Protein AF-A0A528L631-F1 (afdb_monomer_lite)

Sequence (44 aa):
MFEPVLLRNMDVPDGHLLSSYEAGGGYQALAKALRQYTPDEIID

pLDDT: mean 95.57, std 3.54, range [79.88, 98.56]

Radius of gyration: 13.56 Å; chains: 1; bounding box: 24×29×32 Å

Secondary structure (DSSP, 8-state):
----SSGGGTTSTTTTSHHHHHHTTTTHHHHHHHHH--HHHHH-

Structure (mmCIF, N/CA/C/O backbone):
data_AF-A0A528L631-F1
#
_entry.id   AF-A0A528L631-F1
#
loop_
_atom_site.group_PDB
_atom_site.id
_atom_site.type_symbol
_atom_site.label_atom_id
_atom_site.label_alt_id
_atom_site.label_comp_id
_atom_site.label_asym_id
_atom_site.label_entity_id
_atom_site.label_seq_id
_atom_site.pdbx_PDB_ins_code
_atom_site.Cartn_x
_atom_site.Cartn_y
_atom_site.Cartn_z
_atom_site.occupancy
_atom_site.B_iso_or_equiv
_atom_site.auth_seq_id
_atom_site.auth_comp_id
_atom_site.auth_asym_id
_atom_site.auth_atom_id
_atom_site.pdbx_PDB_model_num
ATOM 1 N N . MET A 1 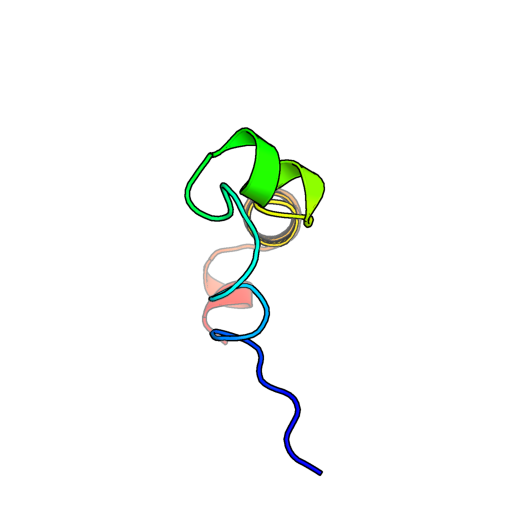1 ? -2.736 -21.963 -8.222 1.00 79.88 1 MET A N 1
ATOM 2 C CA . MET A 1 1 ? -1.741 -21.230 -9.035 1.00 79.88 1 MET A CA 1
ATOM 3 C C . MET A 1 1 ? -1.211 -20.096 -8.170 1.00 79.88 1 MET A C 1
ATOM 5 O O . MET A 1 1 ? -2.006 -19.540 -7.425 1.00 79.88 1 MET A O 1
ATOM 9 N N . PHE A 1 2 ? 0.094 -19.826 -8.173 1.00 90.00 2 PHE A N 1
ATOM 10 C CA . PHE A 1 2 ? 0.687 -18.756 -7.363 1.00 90.00 2 PHE A CA 1
ATOM 11 C C . PHE A 1 2 ? 0.613 -17.428 -8.120 1.00 90.00 2 PHE A C 1
ATOM 13 O O . PHE A 1 2 ? 1.054 -17.366 -9.265 1.00 90.00 2 PHE A O 1
ATOM 20 N N . GLU A 1 3 ? 0.074 -16.391 -7.483 1.00 92.06 3 GLU A N 1
ATOM 21 C CA . GLU A 1 3 ? 0.093 -15.023 -8.000 1.00 92.06 3 GLU A CA 1
ATOM 22 C C . GLU A 1 3 ? 1.055 -14.192 -7.135 1.00 92.06 3 GLU A C 1
ATOM 24 O O . GLU A 1 3 ? 0.781 -13.979 -5.948 1.00 92.06 3 GLU A O 1
ATOM 29 N N . PRO A 1 4 ? 2.211 -13.756 -7.668 1.00 91.44 4 PRO A N 1
ATOM 30 C CA . PRO A 1 4 ? 3.154 -12.971 -6.888 1.00 91.44 4 PRO A CA 1
ATOM 31 C C . PRO A 1 4 ? 2.529 -11.617 -6.558 1.00 91.44 4 PRO A C 1
ATOM 33 O O . PRO A 1 4 ? 2.191 -10.850 -7.450 1.00 91.44 4 PRO A O 1
ATOM 36 N N . VAL A 1 5 ? 2.390 -11.295 -5.271 1.00 93.12 5 VAL A N 1
ATOM 37 C CA . VAL A 1 5 ? 1.922 -9.966 -4.848 1.00 93.12 5 VAL A CA 1
ATOM 38 C C . VAL A 1 5 ? 3.092 -9.008 -4.685 1.00 93.12 5 VAL A C 1
ATOM 40 O O . VAL A 1 5 ? 3.066 -7.937 -5.274 1.00 93.12 5 VAL A O 1
ATOM 43 N N . LEU A 1 6 ? 4.132 -9.399 -3.946 1.00 93.94 6 LEU A N 1
ATOM 44 C CA . LEU A 1 6 ? 5.274 -8.524 -3.653 1.00 93.94 6 LEU A CA 1
ATOM 45 C C . LEU A 1 6 ? 6.205 -8.347 -4.856 1.00 93.94 6 LEU A C 1
ATOM 47 O O . LEU A 1 6 ? 6.623 -7.238 -5.163 1.00 93.94 6 LEU A O 1
ATOM 51 N N . LEU A 1 7 ? 6.496 -9.437 -5.569 1.00 94.81 7 LEU A N 1
ATOM 52 C CA . LEU A 1 7 ? 7.435 -9.425 -6.695 1.00 94.81 7 LEU A CA 1
ATOM 53 C C . LEU A 1 7 ? 6.775 -9.078 -8.035 1.00 94.81 7 LEU A C 1
ATOM 55 O O . LEU A 1 7 ? 7.452 -9.093 -9.057 1.00 94.81 7 LEU A O 1
ATOM 59 N N . ARG A 1 8 ? 5.475 -8.738 -8.046 1.00 93.12 8 ARG A N 1
ATOM 60 C CA . ARG A 1 8 ? 4.719 -8.459 -9.282 1.00 93.12 8 ARG A CA 1
ATOM 61 C C . ARG A 1 8 ? 5.362 -7.395 -10.171 1.00 93.12 8 ARG A C 1
ATOM 63 O O . ARG A 1 8 ? 5.247 -7.474 -11.384 1.00 93.12 8 ARG A O 1
ATOM 70 N N . ASN A 1 9 ? 6.024 -6.415 -9.554 1.00 94.31 9 ASN A N 1
ATOM 71 C CA . ASN A 1 9 ? 6.562 -5.237 -10.230 1.00 94.31 9 ASN A CA 1
ATOM 72 C C . ASN A 1 9 ? 8.099 -5.216 -10.256 1.00 94.31 9 ASN A C 1
ATOM 74 O O . ASN A 1 9 ? 8.675 -4.178 -10.560 1.00 94.31 9 ASN A O 1
ATOM 78 N N . MET A 1 10 ? 8.770 -6.325 -9.918 1.00 94.38 10 MET A N 1
ATOM 79 C CA . MET A 1 10 ? 10.235 -6.363 -9.795 1.00 94.38 10 MET A CA 1
ATOM 80 C C . MET A 1 10 ? 10.953 -5.973 -11.097 1.00 94.38 10 MET A C 1
ATOM 82 O O . MET A 1 10 ? 11.969 -5.288 -11.045 1.00 94.38 10 MET A O 1
ATOM 86 N N . ASP A 1 11 ? 10.391 -6.357 -12.246 1.00 95.38 11 ASP A N 1
ATOM 87 C CA . ASP A 1 11 ? 10.977 -6.113 -13.570 1.00 95.38 11 ASP A CA 1
ATOM 88 C C . ASP A 1 11 ? 10.354 -4.908 -14.300 1.00 95.38 11 ASP A C 1
ATOM 90 O O . ASP A 1 11 ? 10.624 -4.679 -15.479 1.00 95.38 11 ASP A O 1
ATOM 94 N N . VAL A 1 12 ? 9.497 -4.129 -13.626 1.00 94.19 12 VAL A N 1
ATOM 95 C CA . VAL A 1 12 ? 8.890 -2.927 -14.216 1.00 94.19 12 VAL A CA 1
ATOM 96 C C . VAL A 1 12 ? 9.957 -1.829 -14.305 1.00 94.19 12 VAL A C 1
ATOM 98 O O . VAL A 1 12 ? 10.517 -1.452 -13.268 1.00 94.19 12 VAL A O 1
ATOM 101 N N . PRO A 1 13 ? 10.237 -1.280 -15.506 1.00 95.38 13 PRO A N 1
ATOM 102 C CA . PRO A 1 13 ? 11.142 -0.147 -15.651 1.00 95.38 13 PRO A CA 1
ATOM 103 C C . PRO A 1 13 ? 10.719 0.995 -14.735 1.00 95.38 13 PRO A C 1
ATOM 105 O O . PRO A 1 13 ? 9.532 1.292 -14.614 1.00 95.38 13 PRO A O 1
ATOM 108 N N . ASP A 1 14 ? 11.689 1.604 -14.058 1.00 96.75 14 ASP A N 1
ATOM 109 C CA . ASP A 1 14 ? 11.440 2.698 -13.121 1.00 96.75 14 ASP A CA 1
ATOM 110 C C . ASP A 1 14 ? 10.450 2.359 -11.990 1.00 96.75 14 ASP A C 1
ATOM 112 O O . ASP A 1 14 ? 9.916 3.261 -11.347 1.00 96.75 14 ASP A O 1
ATOM 116 N N . GLY A 1 15 ? 10.211 1.074 -11.693 1.00 95.06 15 GLY A N 1
ATOM 117 C CA . GLY A 1 15 ? 9.269 0.634 -10.654 1.00 95.06 15 GLY A CA 1
ATOM 118 C C . GLY A 1 15 ? 9.632 1.096 -9.236 1.00 95.06 15 GLY A C 1
ATOM 119 O O . GLY A 1 15 ? 8.792 1.078 -8.341 1.00 95.06 15 GLY A O 1
ATOM 120 N N . HIS A 1 16 ? 10.871 1.552 -9.043 1.00 94.62 16 HIS A N 1
ATOM 121 C CA . HIS A 1 16 ? 11.361 2.160 -7.808 1.00 94.62 16 HIS A CA 1
ATOM 122 C C . HIS A 1 16 ? 10.980 3.645 -7.660 1.00 94.62 16 HIS A C 1
ATOM 124 O O . HIS A 1 16 ? 11.120 4.200 -6.57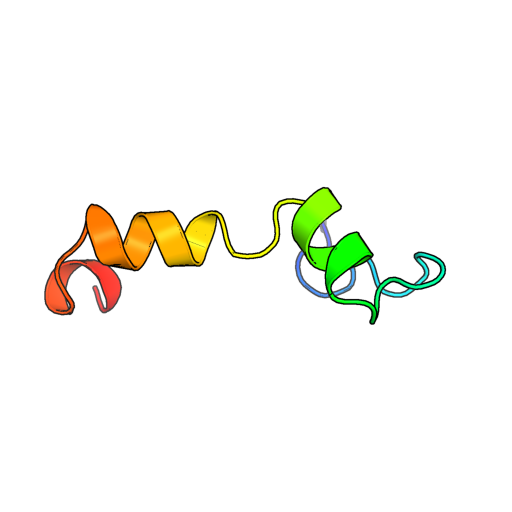1 1.00 94.62 16 HIS A O 1
ATOM 130 N N . LEU A 1 17 ? 10.532 4.307 -8.733 1.00 97.75 17 LEU A N 1
ATOM 131 C CA . LEU A 1 17 ? 10.100 5.700 -8.678 1.00 97.75 17 LEU A CA 1
ATOM 132 C C . LEU A 1 17 ? 8.727 5.817 -8.018 1.00 97.75 17 LEU A C 1
ATOM 134 O O . LEU A 1 17 ? 7.829 5.003 -8.241 1.00 97.75 17 LEU A O 1
ATOM 138 N N . LEU A 1 18 ? 8.541 6.910 -7.275 1.00 97.94 18 LEU A N 1
ATOM 139 C CA . LEU A 1 18 ? 7.271 7.233 -6.628 1.00 97.94 18 LEU A CA 1
ATOM 140 C C . LEU A 1 18 ? 6.124 7.324 -7.643 1.00 97.94 18 LEU A C 1
ATOM 142 O O . LEU A 1 18 ? 5.070 6.740 -7.426 1.00 97.94 18 LEU A O 1
ATOM 146 N N . SER A 1 19 ? 6.361 7.982 -8.780 1.00 97.69 19 SER A N 1
ATOM 147 C CA . SER A 1 19 ? 5.372 8.128 -9.851 1.00 97.69 19 SER A CA 1
ATOM 148 C C . SER A 1 19 ? 4.903 6.785 -10.408 1.00 97.69 19 SER A C 1
ATOM 150 O O . SER A 1 19 ? 3.714 6.599 -10.650 1.00 97.69 19 SER A O 1
ATOM 152 N N . SER A 1 20 ? 5.824 5.836 -10.590 1.00 96.69 20 SER A N 1
ATOM 153 C CA . SER A 1 20 ? 5.509 4.489 -11.073 1.00 96.69 20 SER A CA 1
ATOM 154 C C . SER A 1 20 ? 4.723 3.702 -10.025 1.00 96.69 20 SER A C 1
ATOM 156 O O . SER A 1 20 ? 3.754 3.019 -10.358 1.00 96.69 20 SER A O 1
ATOM 158 N N . TYR A 1 21 ? 5.096 3.840 -8.749 1.00 96.44 21 TYR A N 1
ATOM 159 C CA . TYR A 1 21 ? 4.383 3.216 -7.639 1.00 96.44 21 TYR A CA 1
ATOM 160 C C . TYR A 1 21 ? 2.948 3.744 -7.520 1.00 96.44 21 TYR A C 1
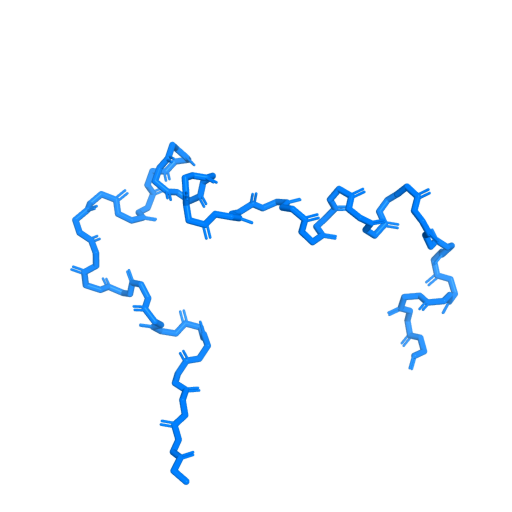ATOM 162 O O . TYR A 1 21 ? 2.008 2.954 -7.468 1.00 96.44 21 TYR A O 1
ATOM 170 N N . GLU A 1 22 ? 2.759 5.064 -7.549 1.00 97.50 22 GLU A N 1
ATOM 171 C CA . GLU A 1 22 ? 1.445 5.714 -7.490 1.00 97.50 22 GLU A CA 1
ATOM 172 C C . GLU A 1 22 ? 0.568 5.369 -8.702 1.00 97.50 22 GLU A C 1
ATOM 174 O O . GLU A 1 22 ? -0.605 5.031 -8.529 1.00 97.50 22 GLU A O 1
ATOM 179 N N . ALA A 1 23 ? 1.132 5.372 -9.916 1.00 95.88 23 ALA A N 1
ATOM 180 C CA . ALA A 1 23 ? 0.419 4.975 -11.134 1.00 95.88 23 ALA A CA 1
ATOM 181 C C . ALA A 1 23 ? -0.071 3.516 -11.080 1.00 95.88 23 ALA A C 1
ATOM 183 O O . ALA A 1 23 ? -1.140 3.200 -11.601 1.00 95.88 23 ALA A O 1
ATOM 184 N N . GLY A 1 24 ? 0.677 2.639 -10.402 1.00 93.44 24 GLY A N 1
ATOM 185 C CA . GLY A 1 24 ? 0.296 1.251 -10.124 1.00 93.44 24 GLY A CA 1
ATOM 186 C C . GLY A 1 24 ? -0.713 1.070 -8.981 1.00 93.44 24 GLY A C 1
ATOM 187 O O . GLY A 1 24 ? -0.977 -0.066 -8.590 1.00 93.44 24 GLY A O 1
ATOM 188 N N . GLY A 1 25 ? -1.262 2.154 -8.423 1.00 95.88 25 GLY A N 1
ATOM 189 C CA . GLY A 1 25 ? -2.194 2.115 -7.290 1.00 95.88 25 GLY A CA 1
ATOM 190 C C . GLY A 1 25 ? -1.520 2.169 -5.914 1.00 95.88 25 GLY A C 1
ATOM 191 O O . GLY A 1 25 ? -2.173 1.932 -4.893 1.00 95.88 25 GLY A O 1
ATOM 192 N N . GLY A 1 26 ? -0.227 2.496 -5.863 1.00 96.44 26 GLY A N 1
ATOM 193 C CA . GLY A 1 26 ? 0.510 2.756 -4.633 1.00 96.44 26 GLY A CA 1
ATOM 194 C C . GLY A 1 26 ? -0.220 3.748 -3.728 1.00 96.44 26 GLY A C 1
ATOM 195 O O . GLY A 1 26 ? -0.917 4.652 -4.183 1.00 96.44 26 GLY A O 1
ATOM 196 N N . TYR A 1 27 ? -0.105 3.536 -2.419 1.00 98.19 27 TYR A N 1
ATOM 197 C CA . TYR A 1 27 ? -0.769 4.316 -1.365 1.00 98.19 27 TYR A CA 1
ATOM 198 C C . TYR A 1 27 ? -2.306 4.331 -1.351 1.00 98.19 27 TYR A C 1
ATOM 200 O O . TYR A 1 27 ? -2.865 4.805 -0.363 1.00 98.19 27 TYR A O 1
ATOM 208 N N . GLN A 1 28 ? -3.021 3.763 -2.327 1.00 98.38 28 GLN A N 1
ATOM 209 C CA . GLN A 1 28 ? -4.490 3.702 -2.272 1.00 98.38 28 GLN A CA 1
ATOM 210 C C . GLN A 1 28 ? -4.982 2.938 -1.034 1.00 98.38 28 GLN A C 1
ATOM 212 O O . GLN A 1 28 ? -5.887 3.397 -0.334 1.00 98.38 28 GLN A O 1
ATOM 217 N N . ALA A 1 29 ? -4.335 1.812 -0.712 1.00 97.88 29 ALA A N 1
ATOM 218 C CA . ALA A 1 29 ? -4.629 1.042 0.495 1.00 97.88 29 ALA A CA 1
ATOM 219 C C . ALA A 1 29 ? -4.311 1.829 1.778 1.00 97.88 29 ALA A C 1
ATOM 221 O O . ALA A 1 29 ? -5.113 1.815 2.709 1.00 97.88 29 ALA A O 1
ATOM 222 N N . LEU A 1 30 ? -3.200 2.578 1.807 1.00 98.25 30 LEU A N 1
ATOM 223 C CA . LEU A 1 30 ? -2.850 3.442 2.941 1.00 98.25 30 LEU A CA 1
ATOM 224 C C . LEU A 1 30 ? -3.898 4.544 3.144 1.00 98.25 30 LEU A C 1
ATOM 226 O O . LEU A 1 30 ? -4.374 4.753 4.256 1.00 98.25 30 LEU A O 1
ATOM 230 N N . ALA A 1 31 ? -4.293 5.227 2.069 1.00 98.50 31 ALA A N 1
ATOM 231 C CA . ALA A 1 31 ? -5.306 6.274 2.122 1.00 98.50 31 ALA A CA 1
ATOM 232 C C . ALA A 1 31 ? -6.662 5.733 2.598 1.00 98.50 31 ALA A C 1
ATOM 234 O O . ALA A 1 31 ? -7.365 6.416 3.344 1.00 98.50 31 ALA A O 1
ATOM 235 N N . LYS A 1 32 ? -7.023 4.509 2.192 1.00 98.44 32 LYS A N 1
ATOM 236 C CA . LYS A 1 32 ? -8.215 3.817 2.686 1.00 98.44 32 LYS A CA 1
ATOM 237 C C . LYS A 1 32 ? -8.098 3.526 4.183 1.00 98.44 32 LYS A C 1
ATOM 239 O O . LYS A 1 32 ? -8.994 3.912 4.926 1.00 98.44 32 LYS A O 1
ATOM 244 N N . ALA A 1 33 ? -6.996 2.908 4.612 1.00 98.31 33 ALA A N 1
ATOM 245 C CA . ALA A 1 33 ? -6.744 2.553 6.008 1.00 98.31 33 ALA A CA 1
ATOM 246 C C . ALA A 1 33 ? -6.882 3.772 6.929 1.00 98.31 33 ALA A C 1
ATOM 248 O O . ALA A 1 33 ? -7.678 3.755 7.857 1.00 98.31 33 ALA A O 1
ATOM 249 N N . LEU A 1 34 ? -6.208 4.875 6.593 1.00 98.50 34 LEU A N 1
ATOM 250 C CA . LEU A 1 34 ? -6.208 6.094 7.408 1.00 98.50 34 LEU A CA 1
ATOM 251 C C . LEU A 1 34 ? -7.564 6.813 7.486 1.00 98.50 34 LEU A C 1
ATOM 253 O O . LEU A 1 34 ? -7.768 7.617 8.390 1.00 98.50 34 LEU A O 1
ATOM 257 N N . ARG A 1 35 ? -8.460 6.607 6.514 1.00 98.56 35 ARG A N 1
ATOM 258 C CA . ARG A 1 35 ? -9.735 7.345 6.424 1.00 98.56 35 ARG A CA 1
ATOM 259 C C . ARG A 1 35 ? -10.951 6.531 6.833 1.00 98.56 35 ARG A C 1
ATOM 261 O O . ARG A 1 35 ? -11.976 7.126 7.149 1.00 98.56 35 ARG A O 1
ATOM 268 N N . GLN A 1 36 ? -10.877 5.211 6.716 1.00 98.44 36 GLN A N 1
ATOM 269 C CA . GLN A 1 36 ? -12.045 4.333 6.813 1.00 98.44 36 GLN A CA 1
ATOM 270 C C . GLN A 1 36 ? -11.958 3.343 7.966 1.00 98.44 36 GLN A C 1
ATOM 272 O O . GLN A 1 36 ? -12.958 2.697 8.248 1.00 98.44 36 GLN A O 1
ATOM 277 N N . TYR A 1 37 ? -10.795 3.225 8.602 1.00 98.12 37 TYR A N 1
ATOM 278 C CA . TYR A 1 37 ? -10.576 2.282 9.683 1.00 98.12 37 TYR A CA 1
ATOM 279 C C . TYR A 1 37 ? -9.930 2.984 10.872 1.00 98.12 37 TYR A C 1
ATOM 281 O O . TYR A 1 37 ? -9.138 3.920 10.729 1.00 98.12 37 TYR A O 1
ATOM 289 N N . THR A 1 38 ? -10.274 2.508 12.056 1.00 98.00 38 THR A N 1
ATOM 290 C CA . THR A 1 38 ? -9.542 2.766 13.291 1.00 98.00 38 THR A CA 1
ATOM 291 C C . THR A 1 38 ? -8.319 1.844 13.381 1.00 98.00 38 THR A C 1
ATOM 293 O O . THR A 1 38 ? -8.243 0.848 12.660 1.00 98.00 38 THR A O 1
ATOM 296 N N . PRO A 1 39 ? -7.334 2.150 14.247 1.00 97.69 39 PRO A N 1
ATOM 297 C CA . PRO A 1 39 ? -6.180 1.275 14.441 1.00 97.69 39 PRO A CA 1
ATOM 298 C C . PRO A 1 39 ? -6.552 -0.163 14.827 1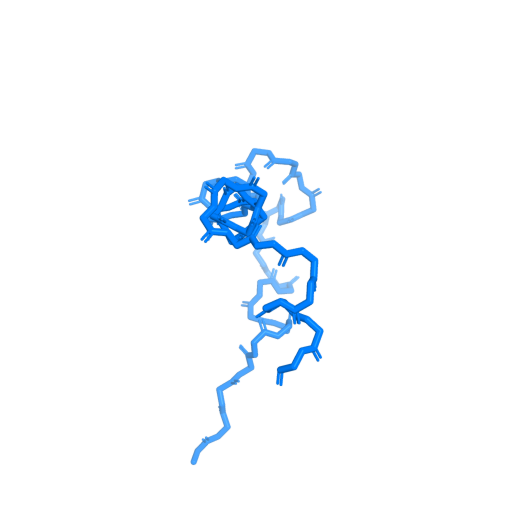.00 97.69 39 PRO A C 1
ATOM 300 O O . PRO A 1 39 ? -5.964 -1.089 14.278 1.00 97.69 39 PRO A O 1
ATOM 303 N N . ASP A 1 40 ? -7.544 -0.346 15.703 1.00 97.81 40 ASP A N 1
ATOM 304 C CA . ASP A 1 40 ? -7.969 -1.675 16.160 1.00 97.81 40 ASP A CA 1
ATOM 305 C C . ASP A 1 40 ? -8.557 -2.500 14.999 1.00 97.81 40 ASP A C 1
ATOM 307 O O . ASP A 1 40 ? -8.170 -3.645 14.800 1.00 97.81 40 ASP A O 1
ATOM 311 N N . GLU A 1 41 ? -9.375 -1.884 14.134 1.00 97.38 41 GLU A N 1
ATOM 312 C CA . GLU A 1 41 ? -9.944 -2.537 12.939 1.00 97.38 41 GLU A CA 1
ATOM 313 C C . GLU A 1 41 ? -8.910 -2.906 11.853 1.00 97.38 41 GLU A C 1
ATOM 315 O O . GL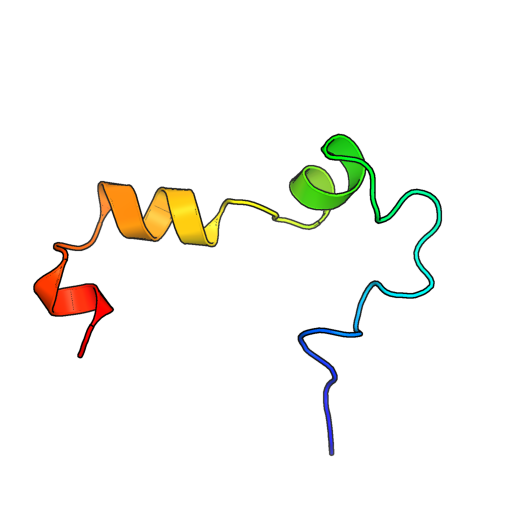U A 1 41 ? -9.255 -3.615 10.910 1.00 97.38 41 GLU A O 1
ATOM 320 N N . ILE A 1 42 ? -7.680 -2.379 11.914 1.00 96.62 42 ILE A N 1
ATOM 321 C CA . ILE A 1 42 ? -6.585 -2.718 10.981 1.00 96.62 42 ILE A CA 1
ATOM 322 C C . ILE A 1 42 ? -5.693 -3.836 11.529 1.00 96.62 42 ILE A C 1
ATOM 324 O O . ILE A 1 42 ? -5.032 -4.525 10.749 1.00 96.62 42 ILE A 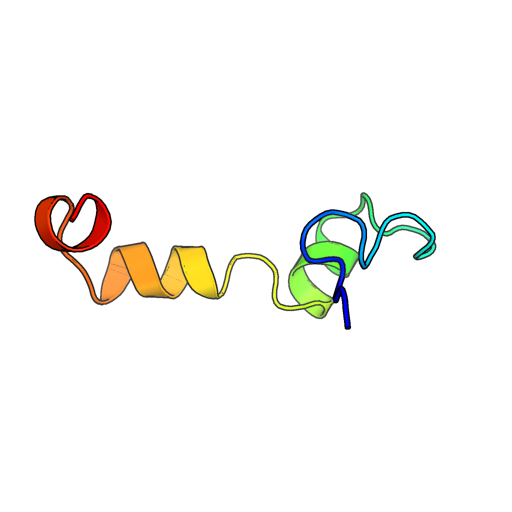O 1
ATOM 328 N N . ILE A 1 43 ? -5.599 -3.954 12.853 1.00 96.12 43 ILE A N 1
ATOM 329 C CA . ILE A 1 43 ? -4.733 -4.929 13.521 1.00 96.12 43 ILE A CA 1
ATOM 330 C C . ILE A 1 43 ? -5.390 -6.315 13.549 1.00 96.12 43 ILE A C 1
ATOM 332 O O . ILE A 1 43 ? -4.667 -7.309 13.431 1.00 96.12 43 ILE A O 1
ATOM 336 N N . ASP A 1 44 ? -6.717 -6.361 13.680 1.00 86.00 44 ASP A N 1
ATOM 337 C CA . ASP A 1 44 ? -7.533 -7.584 13.667 1.00 86.00 44 ASP A CA 1
ATOM 338 C C . ASP A 1 44 ? -7.822 -8.104 12.243 1.00 86.00 44 ASP A C 1
ATOM 340 O O . ASP A 1 44 ? -7.789 -9.346 12.053 1.00 86.00 44 ASP A O 1
#

Foldseek 3Di:
DDDDDPCNCVPPVVCVDPVNCVVVVHCVVVVCCVPPHDPVRVVD